Protein AF-A0A9Q3Q281-F1 (afdb_monomer_lite)

Radius of gyration: 30.42 Å; chains: 1; bounding box: 55×56×83 Å

Structure (mmCIF, N/CA/C/O backbone):
data_AF-A0A9Q3Q281-F1
#
_entry.id   AF-A0A9Q3Q281-F1
#
loop_
_atom_site.group_PDB
_atom_site.id
_atom_site.type_symbol
_atom_site.label_atom_id
_atom_site.label_alt_id
_atom_site.label_comp_id
_atom_site.label_asym_id
_atom_site.label_entity_id
_atom_site.label_seq_id
_atom_site.pdbx_PDB_ins_code
_atom_site.Cartn_x
_atom_site.Cartn_y
_atom_site.Cartn_z
_atom_site.occupancy
_atom_site.B_iso_or_equiv
_atom_site.auth_seq_id
_atom_site.auth_comp_id
_atom_site.auth_asym_id
_atom_site.auth_atom_id
_atom_site.pdbx_PDB_model_num
ATOM 1 N N . MET A 1 1 ? -30.174 -0.131 30.834 1.00 36.12 1 MET A N 1
ATOM 2 C CA . MET A 1 1 ? -29.600 -1.222 31.651 1.00 36.12 1 MET A CA 1
ATOM 3 C C . MET A 1 1 ? -29.013 -2.250 30.690 1.00 36.12 1 MET A C 1
ATOM 5 O O . MET A 1 1 ? -29.779 -2.737 29.866 1.00 36.12 1 MET A O 1
ATOM 9 N N . PRO A 1 2 ? -27.695 -2.513 30.675 1.00 40.50 2 PRO A N 1
ATOM 10 C CA . PRO A 1 2 ? -27.140 -3.547 29.808 1.00 40.50 2 PRO A CA 1
ATOM 11 C C . PRO A 1 2 ? -27.557 -4.918 30.350 1.00 40.50 2 PRO A C 1
ATOM 13 O O . PRO A 1 2 ? -27.254 -5.264 31.488 1.00 40.50 2 PRO A O 1
ATOM 16 N N . THR A 1 3 ? -28.289 -5.685 29.548 1.00 39.34 3 THR A N 1
ATOM 17 C CA . THR A 1 3 ? -28.637 -7.074 29.844 1.00 39.34 3 THR A CA 1
ATOM 18 C C . THR A 1 3 ? -27.404 -7.939 29.606 1.00 39.34 3 THR A C 1
ATOM 20 O O . THR A 1 3 ? -27.035 -8.231 28.468 1.00 39.34 3 THR A O 1
ATOM 23 N N . SER A 1 4 ? -26.716 -8.324 30.681 1.00 40.81 4 SER A N 1
ATOM 24 C CA . SER A 1 4 ? -25.648 -9.316 30.604 1.00 40.81 4 SER A CA 1
ATOM 25 C C . SER A 1 4 ? -26.254 -10.651 30.162 1.00 40.81 4 SER A C 1
ATOM 27 O O . SER A 1 4 ? -27.053 -11.262 30.869 1.00 40.81 4 SER A O 1
ATOM 29 N N . LYS A 1 5 ? -25.899 -11.116 28.959 1.00 45.38 5 LYS A N 1
ATOM 30 C CA . LYS A 1 5 ? -26.201 -12.484 28.521 1.00 45.38 5 LYS A CA 1
ATOM 31 C C . LYS A 1 5 ? -25.265 -13.437 29.266 1.00 45.38 5 LYS A C 1
ATOM 33 O O . LYS A 1 5 ? -24.169 -13.727 28.799 1.00 45.38 5 LYS A O 1
ATOM 38 N N . GLY A 1 6 ? -25.676 -13.855 30.458 1.00 53.38 6 GLY A N 1
ATOM 39 C CA . GLY A 1 6 ? -25.034 -14.938 31.198 1.00 53.38 6 GLY A CA 1
ATOM 40 C C . GLY A 1 6 ? -25.596 -16.295 30.778 1.00 53.38 6 GLY A C 1
ATOM 41 O O . GLY A 1 6 ? -26.774 -16.405 30.448 1.00 53.38 6 GLY A O 1
ATOM 42 N N . PHE A 1 7 ? -24.760 -17.328 30.799 1.00 49.53 7 PHE A N 1
ATOM 43 C CA . PHE A 1 7 ? -25.193 -18.722 30.714 1.00 49.53 7 PHE A CA 1
ATOM 44 C C . PHE A 1 7 ? -25.002 -19.376 32.085 1.00 49.53 7 PHE A C 1
ATOM 46 O O . PHE A 1 7 ? -23.947 -19.247 32.706 1.00 49.53 7 PHE A O 1
ATOM 53 N N . PHE A 1 8 ? -26.037 -20.060 32.569 1.00 54.25 8 PHE A N 1
ATOM 54 C CA . PHE A 1 8 ? -25.993 -20.796 33.828 1.00 54.25 8 PHE A CA 1
ATOM 55 C C . PHE A 1 8 ? -25.496 -22.212 33.545 1.00 54.25 8 PHE A C 1
ATOM 57 O O . PHE A 1 8 ? -26.131 -22.971 32.820 1.00 54.25 8 PHE A O 1
ATOM 64 N N . LEU A 1 9 ? -24.340 -22.563 34.101 1.00 59.66 9 LEU A N 1
ATOM 65 C CA . LEU A 1 9 ? -23.844 -23.937 34.101 1.00 59.66 9 LEU A CA 1
ATOM 66 C C . LEU A 1 9 ? -24.285 -24.608 35.398 1.00 59.66 9 LEU A C 1
ATOM 68 O O . LEU A 1 9 ? -23.961 -24.105 36.472 1.00 59.66 9 LEU A O 1
ATOM 72 N N . GLY A 1 10 ? -24.989 -25.736 35.291 1.00 59.19 10 GLY A N 1
ATOM 73 C CA . GLY A 1 10 ? -25.362 -26.557 36.442 1.00 59.19 10 GLY A CA 1
ATOM 74 C C . GLY A 1 10 ? -24.136 -27.071 37.202 1.00 59.19 10 GLY A C 1
ATOM 75 O O . GLY A 1 10 ? -23.070 -27.292 36.618 1.00 59.19 10 GLY A O 1
ATOM 76 N N . THR A 1 11 ? -24.289 -27.262 38.510 1.00 59.88 11 THR A N 1
ATOM 77 C CA . THR A 1 11 ? -23.229 -27.689 39.442 1.00 59.88 11 THR A CA 1
ATOM 78 C C . THR A 1 11 ? -22.564 -29.002 39.034 1.00 59.88 11 THR A C 1
ATOM 80 O O . THR A 1 11 ? -21.356 -29.166 39.198 1.00 59.88 11 THR A O 1
ATOM 83 N N . ASP A 1 12 ? -23.328 -29.910 38.433 1.00 61.44 12 ASP A N 1
ATOM 84 C CA . ASP A 1 12 ? -22.839 -31.228 38.017 1.00 61.44 12 ASP A CA 1
ATOM 85 C C . ASP A 1 12 ? -21.893 -31.116 36.820 1.00 61.44 12 ASP A C 1
ATOM 87 O O . ASP A 1 12 ? -20.828 -31.734 36.781 1.00 61.44 12 ASP A O 1
ATOM 91 N N . TYR A 1 13 ? -22.225 -30.223 35.884 1.00 63.88 13 TYR A N 1
ATOM 92 C CA . TYR A 1 13 ? -21.381 -29.912 34.736 1.00 63.88 13 TYR A CA 1
ATOM 93 C C . TYR A 1 13 ? -20.090 -29.211 35.172 1.00 63.88 13 TYR A C 1
ATOM 95 O O . TYR A 1 13 ? -19.027 -29.443 34.612 1.00 63.88 13 TYR A O 1
ATOM 103 N N . GLN A 1 14 ? -20.146 -28.371 36.205 1.00 61.53 14 GLN A N 1
ATOM 104 C CA . GLN A 1 14 ? -18.955 -27.715 36.748 1.00 61.53 14 GLN A CA 1
ATOM 105 C C . GLN A 1 14 ? -17.995 -28.730 37.387 1.00 61.53 14 GLN A C 1
ATOM 107 O O . GLN A 1 14 ? -16.795 -28.682 37.113 1.00 61.53 14 GLN A O 1
ATOM 112 N N . ARG A 1 15 ? -18.519 -29.703 38.145 1.00 62.19 15 ARG A N 1
ATOM 113 C CA . ARG A 1 15 ? -17.719 -30.777 38.760 1.00 62.19 15 ARG A CA 1
ATOM 114 C C . ARG A 1 15 ? -17.058 -31.697 37.733 1.00 62.19 15 ARG A C 1
ATOM 116 O O . ARG A 1 15 ? -15.884 -32.018 37.906 1.00 62.19 15 ARG A O 1
ATOM 123 N N . MET A 1 16 ? -17.763 -32.067 36.659 1.00 62.78 16 MET A N 1
ATOM 124 C CA . MET A 1 16 ? -17.215 -32.907 35.577 1.00 62.78 16 MET A CA 1
ATOM 125 C C . MET A 1 16 ? -15.952 -32.308 34.941 1.00 62.78 16 MET A C 1
ATOM 127 O O . MET A 1 16 ? -15.017 -33.034 34.617 1.00 62.78 16 MET A O 1
ATOM 131 N N . TYR A 1 17 ? -15.897 -30.981 34.815 1.00 59.41 17 TYR A N 1
ATOM 132 C CA . TYR A 1 17 ? -14.748 -30.258 34.259 1.00 59.41 17 TYR A CA 1
ATOM 133 C C . TYR A 1 17 ? -13.827 -29.667 35.339 1.00 59.41 17 TYR A C 1
ATOM 135 O O . TYR A 1 17 ? -13.060 -28.751 35.055 1.00 59.41 17 TYR A O 1
ATOM 143 N N . GLY A 1 18 ? -13.917 -30.141 36.588 1.00 56.28 18 GLY A N 1
ATOM 144 C CA . GLY A 1 18 ? -13.032 -29.712 37.676 1.00 56.28 18 GLY A CA 1
ATOM 145 C C . GLY A 1 18 ? -13.115 -28.218 38.011 1.00 56.28 18 GLY A C 1
ATOM 146 O O . GLY A 1 18 ? -12.129 -27.634 38.460 1.00 56.28 18 GLY A O 1
ATOM 147 N N . LYS A 1 19 ? -14.266 -27.583 37.762 1.00 58.75 19 LYS A N 1
ATOM 148 C CA . LYS A 1 19 ? -14.548 -26.199 38.155 1.00 58.75 19 LYS A CA 1
ATOM 149 C C . LYS A 1 19 ? -15.134 -26.210 39.563 1.00 58.75 19 LYS A C 1
ATOM 151 O O . LYS A 1 19 ? -16.311 -26.517 39.742 1.00 58.75 19 LYS A O 1
ATOM 156 N N . ASP A 1 20 ? -14.312 -25.881 40.553 1.00 56.66 20 ASP A N 1
ATOM 157 C CA . ASP A 1 20 ? -14.737 -25.829 41.951 1.00 56.66 20 ASP A CA 1
ATOM 158 C C . ASP A 1 20 ? -15.092 -24.386 42.340 1.00 56.66 20 ASP A C 1
ATOM 160 O O . ASP A 1 20 ? -14.225 -23.529 42.524 1.00 56.66 20 ASP A O 1
ATOM 164 N N . ILE A 1 21 ? -16.394 -24.086 42.361 1.00 57.22 21 ILE A N 1
ATOM 165 C CA . ILE A 1 21 ? -16.927 -22.735 42.627 1.00 57.22 21 ILE A CA 1
ATOM 166 C C . ILE A 1 21 ? -17.242 -22.545 44.118 1.00 57.22 21 ILE A C 1
ATOM 168 O O . ILE A 1 21 ? -17.377 -21.415 44.594 1.00 57.22 21 ILE A O 1
ATOM 172 N N . PHE A 1 22 ? -17.317 -23.636 44.882 1.00 51.00 22 PHE A N 1
ATOM 173 C CA . PHE A 1 22 ? -17.726 -23.597 46.274 1.00 51.00 22 PHE A CA 1
ATOM 174 C C . PHE A 1 22 ? -16.495 -23.617 47.179 1.00 51.00 22 PHE A C 1
ATOM 176 O O . PHE A 1 22 ? -15.914 -24.653 47.464 1.00 51.00 22 PHE A O 1
ATOM 183 N N . ASN A 1 23 ? -16.174 -22.434 47.704 1.00 48.00 23 ASN A N 1
ATOM 184 C CA . ASN A 1 23 ? -15.450 -22.267 48.963 1.00 48.00 23 ASN A CA 1
ATOM 185 C C . ASN A 1 23 ? -13.911 -22.278 48.913 1.00 48.00 23 ASN A C 1
ATOM 187 O O . ASN A 1 23 ? -13.241 -22.948 49.697 1.00 48.00 23 ASN A O 1
ATOM 191 N N . SER A 1 24 ? -13.316 -21.433 48.072 1.00 46.31 24 SER A N 1
ATOM 192 C CA . SER A 1 24 ? -11.965 -20.946 48.355 1.00 46.31 24 SER A CA 1
ATOM 193 C C . SER A 1 24 ? -11.829 -19.480 47.963 1.00 46.31 24 SER A C 1
ATOM 195 O O . SER A 1 24 ? -12.459 -19.002 47.022 1.00 46.31 24 SER A O 1
ATOM 197 N N . LYS A 1 25 ? -10.998 -18.739 48.703 1.00 54.31 25 LYS A N 1
ATOM 198 C CA . LYS A 1 25 ? -10.705 -17.309 48.491 1.00 54.31 25 LYS A CA 1
ATOM 199 C C . LYS A 1 25 ? -10.182 -16.979 47.075 1.00 54.31 25 LYS A C 1
ATOM 201 O O . LYS A 1 25 ? -9.954 -15.810 46.782 1.00 54.31 25 LYS A O 1
ATOM 206 N N . LYS A 1 26 ? -9.969 -17.976 46.205 1.00 56.47 26 LYS A N 1
ATOM 207 C CA . LYS A 1 26 ? -9.504 -17.841 44.820 1.00 56.47 26 LYS A CA 1
ATOM 208 C C . LYS A 1 26 ? -10.255 -18.834 43.932 1.00 56.47 26 LYS A C 1
ATOM 210 O O . LYS A 1 26 ? -10.194 -20.032 44.169 1.00 56.47 26 LYS A O 1
ATOM 215 N N . ARG A 1 27 ? -10.942 -18.346 42.895 1.00 65.00 27 ARG A N 1
ATOM 216 C CA . ARG A 1 27 ? -11.608 -19.208 41.904 1.00 65.00 27 ARG A CA 1
ATOM 217 C C . ARG A 1 27 ? -10.535 -19.938 41.099 1.00 65.00 27 ARG A C 1
ATOM 219 O O . ARG A 1 27 ? -9.602 -19.292 40.628 1.00 65.00 27 ARG A O 1
ATOM 226 N N . GLN A 1 28 ? -10.643 -21.254 40.950 1.00 67.12 28 GLN A N 1
ATOM 227 C CA . GLN A 1 28 ? -9.665 -22.060 40.218 1.00 67.12 28 GLN A CA 1
ATOM 228 C C . GLN A 1 28 ? -10.361 -23.032 39.260 1.00 67.12 28 GLN A C 1
ATOM 230 O O . GLN A 1 28 ? -11.477 -23.481 39.526 1.00 67.12 28 GLN A O 1
ATOM 235 N N . ILE A 1 29 ? -9.707 -23.346 38.143 1.00 65.44 29 ILE A N 1
ATOM 236 C CA . ILE A 1 29 ? -10.133 -24.394 37.209 1.00 65.44 29 ILE A CA 1
ATOM 237 C C . ILE A 1 29 ? -9.027 -25.411 37.009 1.00 65.44 29 ILE A C 1
ATOM 239 O O . ILE A 1 29 ? -7.849 -25.060 36.956 1.00 65.44 29 ILE A O 1
ATOM 243 N N . ASN A 1 30 ? -9.430 -26.659 36.829 1.00 61.69 30 ASN A N 1
ATOM 244 C CA . ASN A 1 30 ? -8.549 -27.713 36.357 1.00 61.69 30 ASN A CA 1
ATOM 245 C C . ASN A 1 30 ? -8.821 -27.934 34.868 1.00 61.69 30 ASN A C 1
ATOM 247 O O . ASN A 1 30 ? -9.973 -27.938 34.436 1.00 61.69 30 ASN A O 1
ATOM 251 N N . ILE A 1 31 ? -7.767 -28.095 34.069 1.00 61.06 31 ILE A N 1
ATOM 252 C CA . ILE A 1 31 ? -7.888 -28.376 32.634 1.00 61.06 31 ILE A CA 1
ATOM 253 C C . ILE A 1 31 ? -7.428 -29.817 32.397 1.00 61.06 31 ILE A C 1
ATOM 255 O O . ILE A 1 31 ? -6.270 -30.152 32.645 1.00 61.06 31 ILE A O 1
ATOM 259 N N . GLY A 1 32 ? -8.340 -30.663 31.911 1.00 61.50 32 GLY A N 1
ATOM 260 C CA . GLY A 1 32 ? -8.090 -32.081 31.632 1.00 61.50 32 GLY A CA 1
ATOM 261 C C . GLY 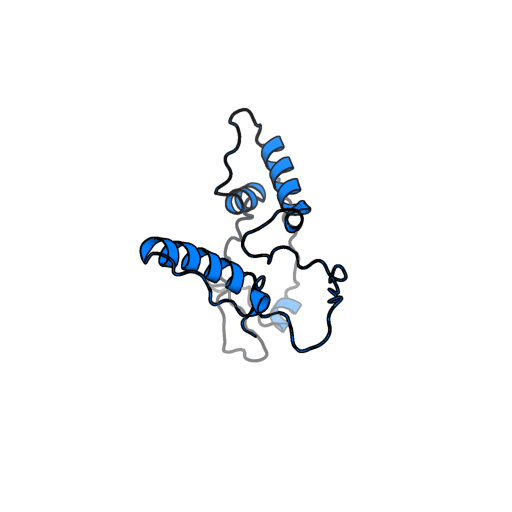A 1 32 ? -8.338 -33.007 32.830 1.00 61.50 32 GLY A C 1
ATOM 262 O O . GLY A 1 32 ? -9.027 -32.652 33.782 1.00 61.50 32 GLY A O 1
ATOM 263 N N . THR A 1 33 ? -7.783 -34.220 32.780 1.00 61.47 33 THR A N 1
ATOM 264 C CA . THR A 1 33 ? -7.938 -35.260 33.821 1.00 61.47 33 THR A CA 1
ATOM 265 C C . THR A 1 33 ? -7.072 -35.026 35.061 1.00 61.47 33 THR A C 1
ATOM 267 O O . THR A 1 33 ? -7.229 -35.714 36.070 1.00 61.47 33 THR A O 1
ATOM 270 N N . ASN A 1 34 ? -6.154 -34.060 35.005 1.00 61.62 34 ASN A N 1
ATOM 271 C CA . ASN A 1 34 ? -5.147 -33.857 36.033 1.00 61.62 34 ASN A CA 1
ATOM 272 C C . ASN A 1 34 ? -5.661 -32.912 37.134 1.00 61.62 34 ASN A C 1
ATOM 274 O O . ASN A 1 34 ? -5.683 -31.692 36.971 1.00 61.62 34 ASN A O 1
ATOM 278 N N . LYS A 1 35 ? -6.099 -33.490 38.260 1.00 64.00 35 LYS A N 1
ATOM 279 C CA . LYS A 1 35 ? -6.740 -32.767 39.377 1.00 64.00 35 LYS A CA 1
ATOM 280 C C . LYS A 1 35 ? -5.779 -31.899 40.201 1.00 64.00 35 LYS A C 1
ATOM 282 O O . LYS A 1 35 ? -6.239 -31.087 41.004 1.00 64.00 35 LYS A O 1
ATOM 287 N N . GLU A 1 36 ? -4.473 -32.064 40.009 1.00 65.19 36 GLU A N 1
ATOM 288 C CA . GLU A 1 36 ? -3.433 -31.367 40.775 1.00 65.19 36 GLU A CA 1
ATOM 289 C C . GLU A 1 36 ? -3.082 -29.992 40.190 1.00 65.19 36 GLU A C 1
ATOM 291 O O . GLU A 1 36 ? -2.691 -29.083 40.922 1.00 65.19 36 GLU A O 1
ATOM 296 N N . LYS A 1 37 ? -3.266 -29.800 38.876 1.00 61.03 37 LYS A N 1
ATOM 297 C CA . LYS A 1 37 ? -2.965 -28.532 38.197 1.00 61.03 37 LYS A CA 1
ATOM 298 C C . LYS A 1 37 ? -4.160 -27.585 38.258 1.00 61.03 37 LYS A C 1
ATOM 300 O O . LYS A 1 37 ? -5.041 -27.629 37.400 1.00 61.03 37 LYS A O 1
ATOM 305 N N . LYS A 1 38 ? -4.148 -26.710 39.265 1.00 66.50 38 LYS A N 1
ATOM 306 C CA . LYS A 1 38 ? -5.162 -25.670 39.470 1.00 66.50 38 LYS A CA 1
ATOM 307 C C . LYS A 1 38 ? -4.717 -24.345 38.853 1.00 66.50 38 LYS A C 1
ATOM 309 O O . LYS A 1 38 ? -3.690 -23.794 39.244 1.00 66.50 38 LYS A O 1
ATOM 314 N N . PHE A 1 39 ? -5.507 -23.808 37.928 1.00 63.62 39 PHE A N 1
ATOM 315 C CA . PHE A 1 39 ? -5.273 -22.502 37.311 1.00 63.62 39 PHE A CA 1
ATOM 316 C C . PHE A 1 39 ? -6.173 -21.446 37.957 1.00 63.62 39 PHE A C 1
ATOM 318 O O . PHE A 1 39 ? -7.384 -21.667 38.033 1.00 63.62 39 PHE A O 1
ATOM 325 N N . PRO A 1 40 ? -5.633 -20.308 38.423 1.00 63.84 40 PRO A N 1
ATOM 326 C CA . PRO A 1 40 ? -6.454 -19.225 38.946 1.00 63.84 40 PRO A CA 1
ATOM 327 C C . PRO A 1 40 ? -7.325 -18.631 37.833 1.00 63.84 40 PRO A C 1
ATOM 329 O O . PRO A 1 40 ? -6.842 -18.278 36.760 1.00 63.84 40 PRO A O 1
ATOM 332 N N . LEU A 1 41 ? -8.625 -18.523 38.100 1.00 59.72 41 LEU A N 1
ATOM 333 C CA . LEU A 1 41 ? -9.540 -17.709 37.313 1.00 59.72 41 LEU A CA 1
ATOM 334 C C . LEU A 1 41 ? -9.520 -16.295 37.877 1.00 59.72 41 LEU A C 1
ATOM 336 O O . LEU A 1 41 ? -10.330 -15.949 38.744 1.00 59.72 41 LEU A O 1
ATOM 340 N N . ASP A 1 42 ? -8.622 -15.474 37.352 1.00 59.19 42 ASP A N 1
ATOM 341 C CA . ASP A 1 42 ? -8.765 -14.037 37.502 1.00 59.19 42 ASP A CA 1
ATOM 342 C C . ASP A 1 42 ? -9.930 -13.598 36.615 1.00 59.19 42 ASP A C 1
ATOM 344 O O . ASP A 1 42 ? -9.925 -13.763 35.392 1.00 59.19 42 ASP A O 1
ATOM 348 N N . ILE A 1 43 ? -10.985 -13.081 37.246 1.00 56.06 43 ILE A N 1
ATOM 349 C CA . ILE A 1 43 ? -12.053 -12.396 36.526 1.00 56.06 43 ILE A CA 1
ATOM 350 C C . ILE A 1 43 ? -11.443 -11.079 36.071 1.00 56.06 43 ILE A C 1
ATOM 352 O O . ILE A 1 43 ? -11.582 -10.052 36.736 1.00 56.06 43 ILE A O 1
ATOM 356 N N . TYR A 1 44 ? -10.752 -11.097 34.937 1.00 49.41 44 TYR A N 1
ATOM 357 C CA . TYR A 1 44 ? -10.548 -9.869 34.202 1.00 49.41 44 TYR A CA 1
ATOM 358 C C . TYR A 1 44 ? -11.948 -9.344 33.922 1.00 49.41 44 TYR A C 1
ATOM 360 O O . TYR A 1 44 ? -12.750 -10.000 33.249 1.00 49.41 44 TYR A O 1
ATOM 368 N N . GLN A 1 45 ? -12.280 -8.187 34.495 1.00 49.12 45 GLN A N 1
ATOM 369 C CA . GLN A 1 45 ? -13.348 -7.388 33.936 1.00 49.12 45 GLN A CA 1
ATOM 370 C C . GLN A 1 45 ? -12.916 -7.153 32.494 1.00 49.12 45 GLN A C 1
ATOM 372 O O . GLN A 1 45 ? -12.069 -6.305 32.218 1.00 49.12 45 GLN A O 1
ATOM 377 N N . ILE A 1 46 ? -13.464 -7.947 31.576 1.00 49.81 46 ILE A N 1
ATOM 378 C CA . ILE A 1 46 ? -13.585 -7.549 30.188 1.00 49.81 46 ILE A CA 1
ATOM 379 C C . ILE A 1 46 ? -14.498 -6.340 30.307 1.00 49.81 46 ILE A C 1
ATOM 381 O O . ILE A 1 46 ? -15.724 -6.470 30.299 1.00 49.81 46 ILE A O 1
ATOM 385 N N . SER A 1 47 ? -13.910 -5.171 30.583 1.00 49.53 47 SER A N 1
ATOM 386 C CA . SER A 1 47 ? -14.627 -3.930 30.417 1.00 49.53 47 SER A CA 1
ATOM 387 C C . SER A 1 47 ? -15.124 -4.043 28.992 1.00 49.53 47 SER A C 1
ATOM 389 O O . SER A 1 47 ? -14.356 -4.338 28.073 1.00 49.53 47 SER A O 1
ATOM 391 N N . ALA A 1 48 ? -16.441 -4.008 28.823 1.00 53.59 48 ALA A N 1
ATOM 392 C CA . ALA A 1 48 ? -17.008 -3.887 27.504 1.00 53.59 48 ALA A CA 1
ATOM 393 C C . ALA A 1 48 ? -16.486 -2.541 27.006 1.00 53.59 48 ALA A C 1
ATOM 395 O O . ALA A 1 48 ? -17.088 -1.508 27.295 1.00 53.59 48 ALA A O 1
ATOM 396 N N . GLN A 1 49 ? -15.291 -2.530 26.405 1.00 55.16 49 GLN A N 1
ATOM 397 C CA . GLN A 1 49 ? -14.715 -1.317 25.877 1.00 55.16 49 GLN A CA 1
ATOM 398 C C . GLN A 1 49 ? -15.748 -0.803 24.903 1.00 55.16 49 GLN A C 1
ATOM 400 O O . GLN A 1 49 ? -16.210 -1.532 24.020 1.00 55.16 49 GLN A O 1
ATOM 405 N N . ASP A 1 50 ? -16.162 0.432 25.150 1.00 61.84 50 ASP A N 1
ATOM 406 C CA . ASP A 1 50 ? -17.195 1.077 24.375 1.00 61.84 50 ASP A CA 1
ATOM 407 C C . ASP A 1 50 ? -16.801 0.927 22.893 1.00 61.84 50 ASP A C 1
ATOM 409 O O . ASP A 1 50 ? -15.677 1.302 22.531 1.00 61.84 50 ASP A O 1
ATOM 413 N N . PRO A 1 51 ? -17.646 0.337 22.023 1.00 64.06 51 PRO A N 1
ATOM 414 C CA . PRO A 1 51 ? -17.306 0.092 20.618 1.00 64.06 51 PRO A CA 1
ATOM 415 C C . PRO A 1 51 ? -16.793 1.353 19.911 1.00 64.06 51 PRO A C 1
ATOM 417 O O . PRO A 1 51 ? -16.039 1.286 18.942 1.00 64.06 51 PRO A O 1
ATOM 420 N N . LEU A 1 52 ? -17.207 2.518 20.414 1.00 65.69 52 LEU A N 1
ATOM 421 C CA . LEU A 1 52 ? -16.749 3.829 19.986 1.00 65.69 52 LEU A CA 1
ATOM 422 C C . LEU A 1 52 ? -15.272 4.065 20.329 1.00 65.69 52 LEU A C 1
ATOM 424 O O . LEU A 1 52 ? -14.537 4.506 19.457 1.00 65.69 52 LEU A O 1
ATOM 428 N N . GLN A 1 53 ? -14.819 3.741 21.542 1.00 68.38 53 GLN A N 1
ATOM 429 C CA . GLN A 1 53 ? -13.418 3.901 21.949 1.00 68.38 53 GLN A CA 1
ATOM 430 C C . GLN A 1 53 ? -12.482 2.953 21.196 1.00 68.38 53 GLN A C 1
ATOM 432 O O . GLN A 1 53 ? -11.387 3.359 20.818 1.00 68.38 53 GLN A O 1
ATOM 437 N N . GLN A 1 54 ? -12.918 1.721 20.915 1.00 71.69 54 GLN A N 1
ATOM 438 C CA . GLN A 1 54 ? -12.147 0.795 20.077 1.00 71.69 54 GLN A CA 1
ATOM 439 C C . GLN A 1 54 ? -11.974 1.340 18.654 1.00 71.69 54 GLN A C 1
ATOM 441 O O . GLN A 1 54 ? -10.861 1.363 18.138 1.00 71.69 54 GLN A O 1
ATOM 446 N N . LEU A 1 55 ? -13.053 1.849 18.048 1.00 71.44 55 LEU A N 1
ATOM 447 C CA . LEU A 1 55 ? -12.991 2.479 16.727 1.00 71.44 55 LEU A CA 1
ATOM 448 C C . LEU A 1 55 ? -12.191 3.786 16.744 1.00 71.44 55 LEU A C 1
ATOM 450 O O . LEU A 1 55 ? -11.457 4.058 15.808 1.00 71.44 55 LEU A O 1
ATOM 454 N N . LEU A 1 56 ? -12.292 4.603 17.792 1.00 74.00 56 LEU A N 1
ATOM 455 C CA . LEU A 1 56 ? -11.498 5.830 17.889 1.00 74.00 56 LEU A CA 1
ATOM 456 C C . LEU A 1 56 ? -10.00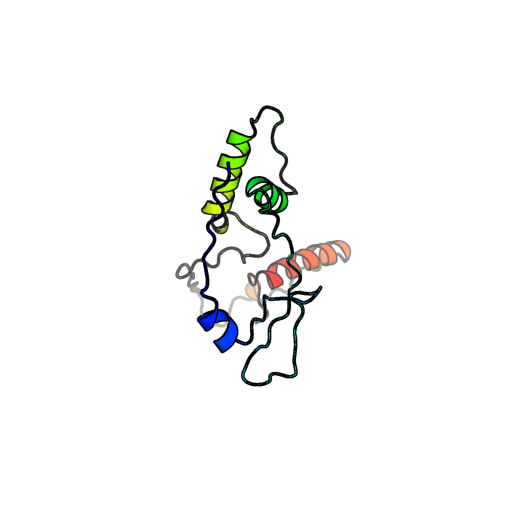0 5.513 17.987 1.00 74.00 56 LEU A C 1
ATOM 458 O O . LEU A 1 56 ? -9.183 6.213 17.400 1.00 74.00 56 LEU A O 1
ATOM 462 N N . ASN A 1 57 ? -9.658 4.437 18.700 1.00 75.75 57 ASN A N 1
ATOM 463 C CA . ASN A 1 57 ? -8.291 3.943 18.807 1.00 75.75 57 ASN A CA 1
ATOM 464 C C . ASN A 1 57 ? -7.752 3.396 17.476 1.00 75.75 57 ASN A C 1
ATOM 466 O O . ASN A 1 57 ? -6.563 3.525 17.210 1.00 75.75 57 ASN A O 1
ATOM 470 N N . GLU A 1 58 ? -8.618 2.816 16.645 1.00 74.94 58 GLU A N 1
ATOM 471 C CA . GLU A 1 58 ? -8.273 2.325 15.305 1.00 74.94 58 GLU A CA 1
ATOM 472 C C . GLU A 1 58 ? -7.944 3.476 14.333 1.00 74.94 58 GLU A C 1
ATOM 474 O O . GLU A 1 58 ? -7.099 3.315 13.462 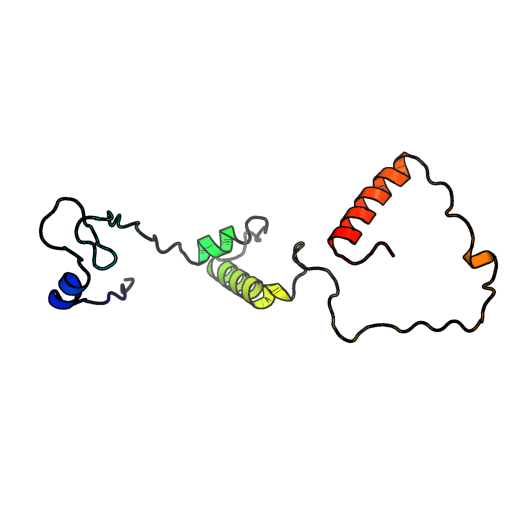1.00 74.94 58 GLU A O 1
ATOM 479 N N . PHE A 1 59 ? -8.558 4.653 14.506 1.00 74.62 59 PHE A N 1
ATOM 480 C CA . PHE A 1 59 ? -8.387 5.827 13.635 1.00 74.62 59 PHE A CA 1
ATOM 481 C C . PHE A 1 59 ? -7.721 7.013 14.364 1.00 74.62 59 PHE A C 1
ATOM 483 O O . PHE A 1 59 ? -8.104 8.165 14.152 1.00 74.62 59 PHE A O 1
ATOM 490 N N . ARG A 1 60 ? -6.741 6.745 15.240 1.00 69.50 60 ARG A N 1
ATOM 491 C CA . ARG A 1 60 ? -6.095 7.747 16.123 1.00 69.50 60 ARG A CA 1
ATOM 492 C C . ARG A 1 60 ? -5.500 8.950 15.400 1.00 69.50 60 ARG A C 1
ATOM 494 O O . ARG A 1 60 ? -5.496 10.044 15.953 1.00 69.50 60 ARG A O 1
ATOM 501 N N . GLU A 1 61 ? -5.026 8.749 14.180 1.00 70.50 61 GLU A N 1
ATOM 502 C CA . GLU A 1 61 ? -4.392 9.790 13.366 1.00 70.50 61 GLU A CA 1
ATOM 503 C C . GLU A 1 61 ? -5.417 10.677 12.637 1.00 70.50 61 GLU A C 1
ATOM 505 O O . GLU A 1 61 ? -5.086 11.743 12.122 1.00 70.50 61 GLU A O 1
ATOM 510 N N . GLY A 1 62 ? -6.692 10.271 12.612 1.00 70.19 62 GLY A N 1
ATOM 511 C CA . GLY A 1 62 ? -7.754 10.986 11.918 1.00 70.19 62 GLY A CA 1
ATOM 512 C C . GLY A 1 62 ? -8.286 12.176 12.716 1.00 70.19 62 GLY A C 1
ATOM 513 O O . GLY A 1 62 ? -8.875 12.019 13.788 1.00 70.19 62 GLY A O 1
ATOM 514 N N . GLN A 1 63 ? -8.175 13.381 12.158 1.00 77.88 63 GLN A N 1
ATOM 515 C CA . GLN A 1 63 ? -8.818 14.562 12.730 1.00 77.88 63 GLN A CA 1
ATOM 516 C C . GLN A 1 63 ? -10.290 14.648 12.308 1.00 77.88 63 GLN A C 1
ATOM 518 O O . GLN A 1 63 ? -10.632 14.654 11.125 1.00 77.88 63 GLN A O 1
ATOM 523 N N . PHE A 1 64 ? -11.189 14.762 13.288 1.00 80.25 64 PHE A N 1
ATOM 524 C CA . PHE A 1 64 ? -12.602 15.039 13.034 1.00 80.25 64 PHE A CA 1
ATOM 525 C C . PHE A 1 64 ? -12.889 16.522 13.202 1.00 80.25 64 PHE A C 1
ATOM 527 O O . PHE A 1 64 ? -12.495 17.133 14.194 1.00 80.25 64 PHE A O 1
ATOM 534 N N . ARG A 1 65 ? -13.696 17.078 12.295 1.00 83.75 65 ARG A N 1
ATOM 535 C CA . ARG A 1 65 ? -14.210 18.442 12.442 1.00 83.75 65 ARG A CA 1
ATOM 536 C C . ARG A 1 65 ? -14.969 18.594 13.770 1.00 83.75 65 ARG A C 1
ATOM 538 O O . ARG A 1 65 ? -15.746 17.715 14.159 1.00 83.75 65 ARG A O 1
ATOM 545 N N . THR A 1 66 ? -14.775 19.723 14.450 1.00 81.06 66 THR A N 1
ATOM 546 C CA . THR A 1 66 ? -15.349 20.011 15.781 1.00 81.06 66 THR A CA 1
ATOM 547 C C . THR A 1 66 ? -16.878 20.091 15.783 1.00 81.06 66 THR A C 1
ATOM 549 O O . THR A 1 66 ? -17.510 19.800 16.791 1.00 81.06 66 THR A O 1
ATOM 552 N N . THR A 1 67 ? -17.490 20.387 14.635 1.00 86.81 67 THR A N 1
ATOM 553 C CA . THR A 1 67 ? -18.948 20.491 14.460 1.00 86.81 67 THR A CA 1
ATOM 554 C C . THR A 1 67 ? -19.676 19.141 14.411 1.00 86.81 67 THR A C 1
ATOM 556 O O . THR A 1 67 ? -20.908 19.096 14.364 1.00 86.81 67 THR A O 1
ATOM 559 N N . LEU A 1 68 ? -18.952 18.015 14.392 1.00 83.19 68 LEU A N 1
ATOM 560 C CA . LEU A 1 68 ? -19.564 16.691 14.295 1.00 83.19 68 L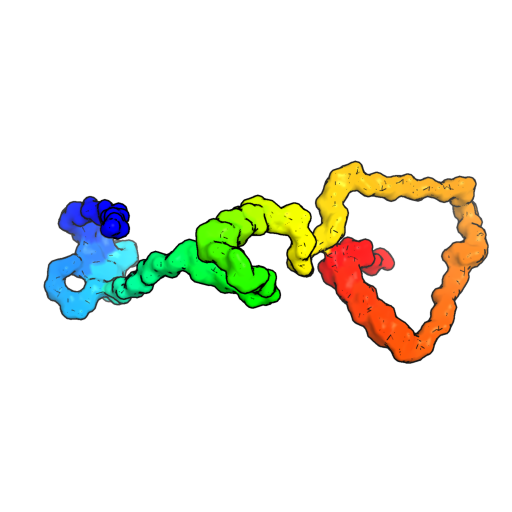EU A CA 1
ATOM 561 C C . LEU A 1 68 ? -20.045 16.174 15.657 1.00 83.19 68 LEU A C 1
ATOM 563 O O . LEU A 1 68 ? -19.255 15.945 16.571 1.00 83.19 68 LEU A O 1
ATOM 567 N N . THR A 1 69 ? -21.333 15.843 15.746 1.00 86.19 69 THR A N 1
ATOM 568 C CA . THR A 1 69 ? -21.912 15.137 16.898 1.00 86.19 69 THR A CA 1
ATOM 569 C C . THR A 1 69 ? -21.335 13.723 17.044 1.00 86.19 69 THR A C 1
ATOM 571 O O . THR A 1 69 ? -21.078 13.043 16.044 1.00 86.19 69 THR A O 1
ATOM 574 N N . SER A 1 70 ? -21.250 13.210 18.274 1.00 81.88 70 SER A N 1
ATOM 575 C CA . SER A 1 70 ? -20.732 11.865 18.587 1.00 81.88 70 SER A CA 1
ATOM 576 C C . SER A 1 70 ? -21.412 10.748 17.781 1.00 81.88 70 SER A C 1
ATOM 578 O O . SER A 1 70 ? -20.744 9.863 17.248 1.00 81.88 70 SER A O 1
ATOM 580 N N . LYS A 1 71 ? -22.734 10.837 17.569 1.00 84.62 71 LYS A N 1
ATOM 581 C CA . LYS A 1 71 ? -23.505 9.883 16.745 1.00 84.62 71 LYS A CA 1
ATOM 582 C C . LYS A 1 71 ? -23.062 9.868 15.274 1.00 84.62 71 LYS A C 1
ATOM 584 O O . LYS A 1 71 ? -23.038 8.809 14.646 1.00 84.62 71 LYS A O 1
ATOM 589 N N . ARG A 1 72 ? -22.703 11.031 14.716 1.00 85.62 72 ARG A N 1
ATOM 590 C CA . ARG A 1 72 ? -22.228 11.162 13.327 1.00 85.62 72 ARG A CA 1
ATOM 591 C C . ARG A 1 72 ? -20.817 10.596 13.177 1.00 85.62 72 ARG A C 1
ATOM 593 O O . ARG A 1 72 ? -20.583 9.859 12.223 1.00 85.62 72 ARG A O 1
ATOM 600 N N . LYS A 1 73 ? -19.929 10.857 14.146 1.00 84.81 73 LYS A N 1
ATOM 601 C CA . LYS A 1 73 ? -18.568 10.289 14.175 1.00 84.81 73 LYS A CA 1
ATOM 602 C C . LYS A 1 73 ? -18.615 8.763 14.185 1.00 84.81 73 LYS A C 1
ATOM 604 O O . LYS A 1 73 ? -17.986 8.117 13.357 1.00 84.81 73 LYS A O 1
ATOM 609 N N . LEU A 1 74 ? -19.467 8.192 15.034 1.00 83.69 74 LEU A N 1
ATOM 610 C CA . LEU A 1 74 ? -19.653 6.745 15.140 1.00 83.69 74 LEU A CA 1
ATOM 611 C C . LEU A 1 74 ? -20.174 6.134 13.827 1.00 83.69 74 LEU A C 1
ATOM 613 O O . LEU A 1 74 ? -19.675 5.107 13.368 1.00 83.69 74 LEU A O 1
ATOM 617 N N . ARG A 1 75 ? -21.149 6.784 13.174 1.00 86.88 75 ARG A N 1
ATOM 618 C CA . ARG A 1 75 ? -21.658 6.346 11.862 1.00 86.88 75 ARG A CA 1
ATOM 619 C C . ARG A 1 75 ? -20.573 6.387 10.781 1.00 86.88 75 ARG A C 1
ATOM 621 O O . ARG A 1 75 ? -20.530 5.484 9.949 1.00 86.88 75 ARG A O 1
ATOM 628 N N . LEU A 1 76 ? -19.729 7.417 10.788 1.00 87.06 76 LEU A N 1
ATOM 629 C CA . LEU A 1 76 ? -18.622 7.567 9.847 1.00 87.06 76 LEU A CA 1
ATOM 630 C C . LEU A 1 76 ? -17.561 6.482 10.061 1.00 87.06 76 LEU A C 1
ATOM 632 O O . LEU A 1 76 ? -17.249 5.763 9.120 1.00 87.06 76 LEU A O 1
ATOM 636 N N . LEU A 1 77 ? -17.101 6.291 11.298 1.00 86.12 77 LEU A N 1
ATOM 637 C CA . LEU A 1 77 ? -16.126 5.256 11.660 1.00 86.12 77 LEU A CA 1
ATOM 638 C C . LEU A 1 77 ? -16.600 3.852 11.271 1.00 86.12 77 LEU A C 1
ATOM 640 O O . LEU A 1 77 ? -15.851 3.078 10.683 1.00 86.12 77 LEU A O 1
ATOM 644 N N . LYS A 1 78 ? -17.882 3.543 11.506 1.00 86.50 78 LYS A N 1
ATOM 645 C CA . LYS A 1 78 ? -18.484 2.278 11.058 1.00 86.50 78 LYS A CA 1
ATOM 646 C C . LYS A 1 78 ? -18.440 2.108 9.539 1.00 86.50 78 LYS A C 1
ATOM 648 O O . LYS A 1 78 ? -18.213 1.000 9.063 1.00 86.50 78 LYS A O 1
ATOM 653 N N . ARG A 1 79 ? -18.672 3.180 8.774 1.00 88.50 79 ARG A N 1
ATOM 654 C CA . ARG A 1 79 ? -18.588 3.145 7.304 1.00 88.50 79 ARG A CA 1
ATOM 655 C C . ARG A 1 79 ? -17.153 2.980 6.820 1.00 88.50 79 ARG A C 1
ATOM 657 O O . ARG A 1 79 ? -16.934 2.158 5.941 1.00 88.50 79 ARG A O 1
ATOM 664 N N . LEU A 1 80 ? -16.208 3.716 7.403 1.00 86.62 80 LEU A N 1
ATOM 665 C CA . LEU A 1 80 ? -14.788 3.611 7.066 1.00 86.62 80 LEU A CA 1
ATOM 666 C C . LEU A 1 80 ? -14.273 2.197 7.322 1.00 86.62 80 LEU A C 1
ATOM 668 O O . LEU A 1 80 ? -13.682 1.602 6.433 1.00 86.62 80 LEU A O 1
ATOM 672 N N . ARG A 1 81 ? -14.608 1.608 8.475 1.00 84.69 81 ARG A N 1
ATOM 673 C CA . ARG A 1 81 ? -14.253 0.217 8.776 1.00 84.69 81 ARG A CA 1
ATOM 674 C C . ARG A 1 81 ? -14.913 -0.786 7.830 1.00 84.69 81 ARG A C 1
ATOM 676 O O . ARG A 1 81 ? -14.268 -1.740 7.417 1.00 84.69 81 ARG A O 1
ATOM 683 N N . LYS A 1 82 ? -16.187 -0.587 7.466 1.00 87.69 82 LYS A N 1
ATOM 684 C CA . LYS A 1 82 ? -16.871 -1.458 6.492 1.00 87.69 82 LYS A CA 1
ATOM 685 C C . LYS A 1 82 ? -16.195 -1.409 5.117 1.00 87.69 82 LYS A C 1
ATOM 687 O O . LYS A 1 82 ? -16.073 -2.439 4.469 1.00 87.69 82 LYS A O 1
ATOM 692 N N . ASN A 1 83 ? -15.770 -0.222 4.695 1.00 86.69 83 ASN A N 1
ATOM 693 C CA . ASN A 1 83 ? -15.155 0.015 3.391 1.00 86.69 83 ASN A CA 1
ATOM 694 C C . ASN A 1 83 ? -13.622 0.041 3.461 1.00 86.69 83 ASN A C 1
ATOM 696 O O . ASN A 1 83 ? -12.990 0.537 2.538 1.00 86.69 83 ASN A O 1
ATOM 700 N N . ARG A 1 84 ? -13.028 -0.501 4.531 1.00 81.31 84 ARG A N 1
ATOM 701 C CA . ARG A 1 84 ? -11.580 -0.552 4.747 1.00 81.31 84 ARG A CA 1
ATOM 702 C C . ARG A 1 84 ? -10.783 -1.047 3.522 1.00 81.31 84 ARG A C 1
ATOM 704 O O . ARG A 1 84 ? -9.836 -0.351 3.184 1.00 81.31 84 ARG A O 1
ATOM 711 N N . PRO A 1 85 ? -11.183 -2.118 2.800 1.00 77.88 85 PRO A N 1
ATOM 712 C CA . PRO A 1 85 ? -10.417 -2.603 1.641 1.00 77.88 85 PRO A CA 1
ATOM 713 C C . PRO A 1 85 ? -10.515 -1.706 0.396 1.00 77.88 85 PRO A C 1
ATOM 715 O O . PRO A 1 85 ? -9.836 -1.945 -0.592 1.00 77.88 85 PRO A O 1
ATOM 718 N N . ALA A 1 86 ? -11.393 -0.698 0.393 1.00 81.81 86 ALA A N 1
ATOM 719 C CA . ALA A 1 86 ? -11.479 0.262 -0.707 1.00 81.81 86 ALA A CA 1
ATOM 720 C C . ALA A 1 86 ? -10.480 1.422 -0.554 1.00 81.81 86 ALA A C 1
ATOM 722 O O . ALA A 1 86 ? -10.342 2.232 -1.468 1.00 81.81 86 ALA A O 1
ATOM 723 N N . PHE A 1 87 ? -9.830 1.538 0.605 1.00 78.62 87 PHE A N 1
ATOM 724 C CA . PHE A 1 87 ? -8.827 2.558 0.870 1.00 78.62 87 PHE A CA 1
ATOM 725 C C . PHE A 1 87 ? -7.441 1.936 0.792 1.00 78.62 87 PHE A C 1
ATOM 727 O O . PHE A 1 87 ? -7.226 0.834 1.284 1.00 78.62 87 PHE A O 1
ATOM 734 N N . VAL A 1 88 ? -6.496 2.678 0.220 1.00 69.81 88 VAL A N 1
ATOM 735 C CA . VAL A 1 88 ? -5.085 2.298 0.255 1.00 69.81 88 VAL A CA 1
ATOM 736 C C . VAL A 1 88 ? -4.612 2.413 1.701 1.00 69.81 88 VAL A C 1
ATOM 738 O O . VAL A 1 88 ? -4.480 3.511 2.240 1.00 69.81 88 VAL A O 1
ATOM 741 N N . ILE A 1 89 ? -4.408 1.270 2.342 1.00 68.81 89 ILE A N 1
ATOM 742 C CA . ILE A 1 89 ? -3.722 1.160 3.627 1.00 68.81 89 ILE A CA 1
ATOM 743 C C . ILE A 1 89 ? -2.297 0.756 3.279 1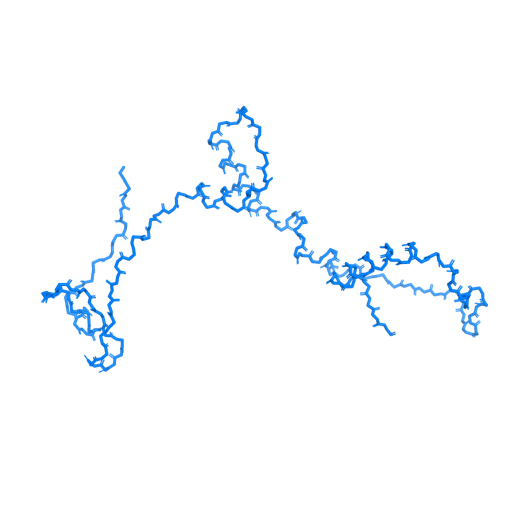.00 68.81 89 ILE A C 1
ATOM 745 O O . ILE A 1 89 ? -2.122 -0.156 2.480 1.00 68.81 89 ILE A O 1
ATOM 749 N N . GLY A 1 90 ? -1.290 1.421 3.849 1.00 63.09 90 GLY A N 1
ATOM 750 C CA . GLY A 1 90 ? 0.122 1.225 3.475 1.00 63.09 90 GLY A CA 1
ATOM 751 C C . GLY A 1 90 ? 0.660 -0.208 3.615 1.00 63.09 90 GLY A C 1
ATOM 752 O O . GLY A 1 90 ? 1.769 -0.480 3.184 1.00 63.09 90 GLY A O 1
ATOM 753 N N . GLU A 1 91 ? -0.118 -1.120 4.200 1.00 63.84 91 GLU A N 1
ATOM 754 C CA . GLU A 1 91 ? 0.196 -2.545 4.334 1.00 63.84 91 GLU A CA 1
ATOM 755 C C . GLU A 1 91 ? -0.254 -3.387 3.123 1.00 63.84 91 GLU A C 1
ATOM 757 O O . GLU A 1 91 ? 0.217 -4.512 2.953 1.00 63.84 91 GLU A O 1
ATOM 762 N N . GLU A 1 92 ? -1.165 -2.886 2.280 1.00 65.50 92 GLU A N 1
ATOM 763 C CA . GLU A 1 92 ? -1.656 -3.622 1.113 1.00 65.50 92 GLU A CA 1
ATOM 764 C C . GLU A 1 92 ? -0.870 -3.238 -0.152 1.00 65.50 92 GLU A C 1
ATOM 766 O O . GLU A 1 92 ? -0.772 -2.052 -0.482 1.00 65.50 92 GLU A O 1
ATOM 771 N N . PRO A 1 93 ? -0.324 -4.218 -0.901 1.00 66.50 93 PRO A N 1
ATOM 772 C CA . PRO A 1 93 ? 0.415 -3.927 -2.120 1.00 66.50 93 PRO A CA 1
ATOM 773 C C . PRO A 1 93 ? -0.518 -3.298 -3.157 1.00 66.50 93 PRO A C 1
ATOM 775 O O . PRO A 1 93 ? -1.578 -3.845 -3.484 1.00 66.50 93 PRO A O 1
ATOM 778 N N . LEU A 1 94 ? -0.104 -2.151 -3.696 1.00 66.44 94 LEU A N 1
ATOM 779 C CA . LEU A 1 94 ? -0.828 -1.452 -4.751 1.00 66.44 94 LEU A CA 1
ATOM 780 C C . LEU A 1 94 ? -1.037 -2.372 -5.962 1.00 66.44 94 LEU A C 1
ATOM 782 O O . LEU A 1 94 ? -0.109 -3.012 -6.448 1.00 66.44 94 LEU A O 1
ATOM 786 N N . GLY A 1 95 ? -2.266 -2.407 -6.483 1.00 61.34 95 GLY A N 1
ATOM 787 C CA . GLY A 1 95 ? -2.515 -2.912 -7.834 1.00 61.34 95 GLY A CA 1
ATOM 788 C C . GLY A 1 95 ? -2.461 -4.430 -8.017 1.00 61.34 95 GLY A C 1
ATOM 789 O O . GLY A 1 95 ? -2.281 -4.879 -9.144 1.00 61.34 95 GLY A O 1
ATOM 790 N N . LYS A 1 96 ? -2.688 -5.247 -6.976 1.00 65.44 96 LYS A N 1
ATOM 791 C CA . LYS A 1 96 ? -2.837 -6.715 -7.119 1.00 65.44 96 LYS A CA 1
ATOM 792 C C . LYS A 1 96 ? -4.176 -7.121 -7.771 1.00 65.44 96 LYS A C 1
ATOM 794 O O . LYS A 1 96 ? -4.880 -8.012 -7.288 1.00 65.44 96 LYS A O 1
ATOM 799 N N . ILE A 1 97 ? -4.550 -6.447 -8.857 1.00 67.94 97 ILE A N 1
ATOM 800 C CA . ILE A 1 97 ? -5.741 -6.732 -9.653 1.00 67.94 97 ILE A CA 1
ATOM 801 C C . ILE A 1 97 ? -5.396 -7.899 -10.579 1.00 67.94 97 ILE A C 1
ATOM 803 O O . ILE A 1 97 ? -4.595 -7.771 -11.498 1.00 67.94 97 ILE A O 1
ATOM 807 N N . ARG A 1 98 ? -5.981 -9.068 -10.314 1.00 69.12 98 ARG A N 1
ATOM 808 C CA . ARG A 1 98 ? -5.775 -10.258 -11.149 1.00 69.12 98 ARG A CA 1
ATOM 809 C C . ARG A 1 98 ? -6.386 -10.044 -12.540 1.00 69.12 98 ARG A C 1
ATOM 811 O O . ARG A 1 98 ? -7.472 -9.475 -12.647 1.00 69.12 98 ARG A O 1
ATOM 818 N N . GLY A 1 99 ? -5.715 -10.540 -13.580 1.00 76.06 99 GLY A N 1
ATOM 819 C CA . GLY A 1 99 ? -6.247 -10.581 -14.949 1.00 76.06 99 GLY A CA 1
ATOM 820 C C . GLY A 1 99 ? -6.117 -9.283 -15.751 1.00 76.06 99 GLY A C 1
ATOM 821 O O . GLY A 1 99 ? -6.776 -9.155 -16.773 1.00 76.06 99 GLY A O 1
ATOM 822 N N . HIS A 1 100 ? -5.300 -8.332 -15.291 1.00 79.00 100 HIS A N 1
ATOM 823 C CA . HIS A 1 100 ? -4.949 -7.111 -16.033 1.00 79.00 100 HIS A CA 1
ATOM 824 C C . HIS A 1 100 ? -3.473 -7.127 -16.461 1.00 79.00 100 HIS A C 1
ATOM 826 O O . HIS A 1 100 ? -2.828 -6.083 -16.544 1.00 79.00 100 HIS A O 1
ATOM 832 N N . ASP A 1 101 ? -2.925 -8.321 -16.678 1.00 83.38 101 ASP A N 1
ATOM 833 C CA . ASP A 1 101 ? -1.562 -8.483 -17.164 1.00 83.38 101 ASP A CA 1
ATOM 834 C C . ASP A 1 101 ? -1.489 -8.005 -18.620 1.00 83.38 101 ASP A C 1
ATOM 836 O O . ASP A 1 101 ? -2.371 -8.298 -19.430 1.00 83.38 101 ASP A O 1
ATOM 840 N N . ILE A 1 102 ? -0.457 -7.227 -18.942 1.00 86.12 102 ILE A N 1
ATOM 841 C CA . ILE A 1 102 ? -0.257 -6.670 -20.280 1.00 86.12 102 ILE A CA 1
ATOM 842 C C . ILE A 1 102 ? 0.832 -7.482 -20.970 1.00 86.12 102 ILE A C 1
ATOM 844 O O . ILE A 1 102 ? 1.966 -7.544 -20.495 1.00 86.12 102 ILE A O 1
ATOM 848 N N . GLU A 1 103 ? 0.497 -8.066 -22.116 1.00 88.75 103 GLU A N 1
ATOM 849 C CA . GLU A 1 103 ? 1.474 -8.676 -23.010 1.00 88.75 103 GLU A CA 1
ATOM 850 C C . GLU A 1 103 ? 2.005 -7.615 -23.974 1.00 88.75 103 GLU A C 1
ATOM 852 O O . GLU A 1 103 ? 1.256 -7.020 -24.750 1.00 88.75 103 GLU A O 1
ATOM 857 N N . LEU A 1 104 ? 3.309 -7.350 -23.900 1.00 88.00 104 LEU A N 1
ATOM 858 C CA . LEU A 1 104 ? 3.993 -6.412 -24.783 1.00 88.00 104 LEU A CA 1
ATOM 859 C C . LEU A 1 104 ? 4.787 -7.192 -25.829 1.00 88.00 104 LEU A C 1
ATOM 861 O O . LEU A 1 104 ? 5.694 -7.954 -25.490 1.00 88.00 104 LEU A O 1
ATOM 865 N N . TYR A 1 105 ? 4.459 -6.962 -27.098 1.00 88.62 105 TYR A N 1
ATOM 866 C CA . TYR A 1 105 ? 5.143 -7.547 -28.246 1.00 88.62 105 TYR A CA 1
ATOM 867 C C . TYR A 1 105 ? 6.068 -6.506 -28.878 1.00 88.62 105 TYR A C 1
ATOM 869 O O . TYR A 1 105 ? 5.719 -5.331 -28.976 1.00 88.62 105 TYR A O 1
ATOM 877 N N . LEU A 1 106 ? 7.268 -6.933 -29.273 1.00 84.06 106 LEU A N 1
ATOM 878 C CA . LEU A 1 106 ? 8.191 -6.098 -30.035 1.00 84.06 106 LEU A CA 1
ATOM 879 C C . LEU A 1 106 ? 7.984 -6.364 -31.524 1.00 84.06 106 LEU A C 1
ATOM 881 O O . LEU A 1 106 ? 7.982 -7.518 -31.942 1.00 84.06 106 LEU A O 1
ATOM 885 N N . ASP A 1 107 ? 7.930 -5.300 -32.320 1.00 86.81 107 ASP A N 1
ATOM 886 C CA . ASP A 1 107 ? 7.852 -5.393 -33.787 1.00 86.81 107 ASP A CA 1
ATOM 887 C C . ASP A 1 107 ? 9.187 -5.808 -34.436 1.00 86.81 107 ASP A C 1
ATOM 889 O O . ASP A 1 107 ? 9.299 -5.897 -35.658 1.00 86.81 107 ASP A O 1
ATOM 893 N N . VAL A 1 108 ? 10.233 -6.014 -33.630 1.00 85.19 108 VAL A N 1
ATOM 894 C CA . VAL A 1 108 ? 11.593 -6.312 -34.086 1.00 85.19 108 VAL A CA 1
ATOM 895 C C . VAL A 1 108 ? 12.124 -7.587 -33.448 1.00 85.19 108 VAL A C 1
ATOM 897 O O . VAL A 1 108 ? 12.034 -7.794 -32.236 1.00 85.19 108 VAL A O 1
ATOM 900 N N . GLU A 1 109 ? 12.747 -8.421 -34.272 1.00 84.06 109 GLU A N 1
ATOM 901 C CA . GLU A 1 109 ? 13.441 -9.626 -33.831 1.00 84.06 109 GLU A CA 1
ATOM 902 C C . GLU A 1 109 ? 14.894 -9.323 -33.429 1.00 84.06 109 GLU A C 1
ATOM 904 O O . GLU A 1 109 ? 15.436 -8.239 -33.666 1.00 84.06 109 GLU A O 1
ATOM 909 N N . ARG A 1 110 ? 15.553 -10.284 -32.773 1.00 81.25 110 ARG A N 1
ATOM 910 C CA . ARG A 1 110 ? 16.968 -10.143 -32.405 1.00 81.25 110 ARG A CA 1
ATOM 911 C C . ARG A 1 110 ? 17.846 -10.111 -33.672 1.00 81.25 110 ARG A C 1
ATOM 913 O O . ARG A 1 110 ? 17.591 -10.887 -34.586 1.00 81.25 110 ARG A O 1
ATOM 920 N N . PRO A 1 111 ? 18.939 -9.322 -33.694 1.00 86.44 111 PRO A N 1
ATOM 921 C CA . PRO A 1 111 ? 19.494 -8.547 -32.584 1.00 86.44 111 PRO A CA 1
ATOM 922 C C . PRO A 1 111 ? 18.770 -7.212 -32.352 1.00 86.44 111 PRO A C 1
ATOM 924 O O . PRO A 1 111 ? 18.565 -6.426 -33.268 1.00 86.44 111 PRO A O 1
ATOM 927 N N . TYR A 1 112 ? 18.449 -6.932 -31.085 1.00 82.88 112 TYR A N 1
ATOM 928 C CA . TYR A 1 112 ? 17.772 -5.694 -30.704 1.00 82.88 112 TYR A CA 1
ATOM 929 C C . TYR A 1 112 ? 18.602 -4.439 -31.023 1.00 82.88 112 TYR A C 1
ATOM 931 O O . TYR A 1 112 ? 19.833 -4.480 -30.888 1.00 82.88 112 TYR A O 1
ATOM 939 N N . PRO A 1 113 ? 17.950 -3.307 -31.357 1.00 83.94 113 PRO A N 1
ATOM 940 C CA . PRO A 1 113 ? 18.636 -2.066 -31.689 1.00 83.94 113 PRO A CA 1
ATOM 941 C C . PRO A 1 113 ? 19.593 -1.605 -30.573 1.00 83.94 113 PRO A C 1
ATOM 943 O O . PRO A 1 113 ? 19.228 -1.672 -29.394 1.00 83.94 113 PRO A O 1
ATOM 946 N N . PRO A 1 114 ? 20.781 -1.054 -30.902 1.00 81.81 114 PRO A N 1
ATOM 947 C CA . PRO A 1 114 ? 21.758 -0.598 -29.907 1.00 81.81 114 PRO A CA 1
ATOM 948 C C . PRO A 1 114 ? 21.208 0.421 -28.900 1.00 81.81 114 PRO A C 1
ATOM 950 O O . PRO A 1 114 ? 21.701 0.505 -27.778 1.00 81.81 114 PRO A O 1
ATOM 953 N N . ILE A 1 115 ? 20.167 1.176 -29.273 1.00 79.81 115 ILE A N 1
ATOM 954 C CA . ILE A 1 115 ? 19.510 2.152 -28.392 1.00 79.81 115 ILE A CA 1
ATOM 955 C C . ILE A 1 115 ? 18.928 1.513 -27.124 1.00 79.81 115 ILE A C 1
ATOM 957 O O . ILE A 1 115 ? 18.929 2.156 -26.079 1.00 79.81 115 ILE A O 1
ATOM 961 N N . LEU A 1 116 ? 18.512 0.243 -27.194 1.00 79.38 116 LEU A N 1
ATOM 962 C CA . LEU A 1 116 ? 17.984 -0.510 -26.053 1.00 79.38 116 LEU A CA 1
ATOM 963 C C . LEU A 1 116 ? 19.087 -1.024 -25.114 1.00 79.38 116 LEU A C 1
ATOM 965 O O . LEU A 1 116 ? 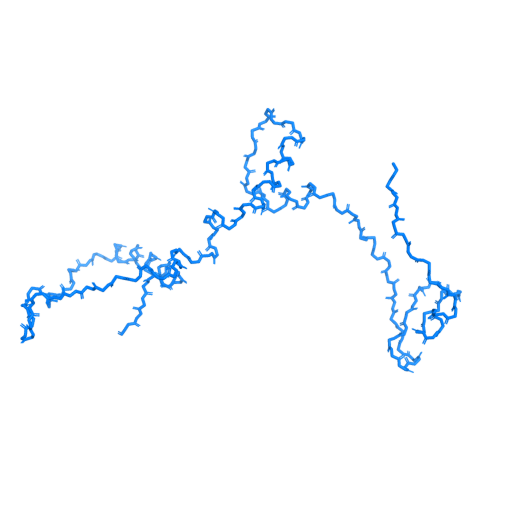18.788 -1.534 -24.042 1.00 79.38 116 LEU A O 1
ATOM 969 N N . ARG A 1 117 ? 20.364 -0.898 -25.500 1.00 80.94 117 ARG A N 1
ATOM 970 C CA . ARG A 1 117 ? 21.529 -1.353 -24.719 1.00 80.94 117 ARG A CA 1
ATOM 971 C C . ARG A 1 117 ? 22.315 -0.205 -24.090 1.00 80.94 117 ARG A C 1
ATOM 973 O O . ARG A 1 117 ? 23.460 -0.396 -23.683 1.00 80.94 117 ARG A O 1
ATOM 980 N N . ARG A 1 118 ? 21.754 1.005 -24.063 1.00 85.00 118 ARG A N 1
ATOM 981 C CA . ARG A 1 118 ? 22.454 2.163 -23.501 1.00 85.00 118 ARG A CA 1
ATOM 982 C C . ARG A 1 118 ? 22.651 1.975 -21.994 1.00 85.00 118 ARG A C 1
ATOM 984 O O . ARG A 1 118 ? 21.699 1.588 -21.317 1.00 85.00 118 ARG A O 1
ATOM 991 N N . PRO A 1 119 ? 23.853 2.259 -21.462 1.00 85.75 119 PRO A N 1
ATOM 992 C CA . PRO A 1 119 ? 24.046 2.269 -20.023 1.00 85.75 119 PRO A CA 1
ATOM 993 C C . PRO A 1 119 ? 23.160 3.354 -19.392 1.00 85.75 119 PRO A C 1
ATOM 995 O O . PRO A 1 119 ? 22.862 4.362 -20.047 1.00 85.75 119 PRO A O 1
ATOM 998 N N . PRO A 1 120 ? 22.742 3.173 -18.130 1.00 86.69 120 PRO A N 1
ATOM 999 C CA . PRO A 1 120 ? 22.028 4.215 -17.412 1.00 86.69 120 PRO A CA 1
ATOM 1000 C C . PRO A 1 120 ? 22.897 5.472 -17.317 1.00 86.69 120 PRO A C 1
ATOM 1002 O O . PRO A 1 120 ? 24.120 5.399 -17.175 1.00 86.69 120 PRO A O 1
ATOM 1005 N N . TYR A 1 121 ? 22.256 6.634 -17.400 1.00 88.56 121 TYR A N 1
ATOM 1006 C CA . TYR A 1 121 ? 22.947 7.909 -17.260 1.00 88.56 121 TYR A CA 1
ATOM 1007 C C . TYR A 1 121 ? 23.517 8.051 -15.835 1.00 88.56 121 TYR A C 1
ATOM 1009 O O . TYR A 1 121 ? 22.839 7.669 -14.875 1.00 88.56 121 TYR A O 1
ATOM 1017 N N . PRO A 1 122 ? 24.740 8.588 -15.658 1.00 89.19 122 PRO A N 1
ATOM 1018 C CA . PRO A 1 122 ? 25.311 8.776 -14.331 1.00 89.19 122 PRO A CA 1
ATOM 1019 C C . PRO A 1 122 ? 24.478 9.769 -13.512 1.00 89.19 122 PRO A C 1
ATOM 1021 O O . PRO A 1 122 ? 24.236 10.899 -13.931 1.00 89.19 122 PRO A O 1
ATOM 1024 N N . ALA A 1 123 ? 24.061 9.351 -12.320 1.00 89.88 123 ALA A N 1
ATOM 1025 C CA . ALA A 1 123 ? 23.369 10.204 -11.358 1.00 89.88 123 ALA A CA 1
ATOM 1026 C C . ALA A 1 123 ? 24.345 10.758 -10.309 1.00 89.88 123 ALA A C 1
ATOM 1028 O O . ALA A 1 123 ? 25.349 10.119 -9.981 1.00 89.88 123 ALA A O 1
ATOM 1029 N N . SER A 1 124 ? 24.030 11.930 -9.748 1.00 93.50 124 SER A N 1
ATOM 1030 C CA . SER A 1 124 ? 24.770 12.478 -8.605 1.00 93.50 124 SER A CA 1
ATOM 1031 C C . SER A 1 124 ? 24.603 11.589 -7.361 1.00 93.50 124 SER A C 1
ATOM 1033 O O . SER A 1 124 ? 23.631 10.838 -7.248 1.00 93.50 124 SER A O 1
ATOM 1035 N N . LEU A 1 125 ? 25.533 11.679 -6.403 1.00 93.12 125 LEU A N 1
ATOM 1036 C CA . LEU A 1 125 ? 25.459 10.902 -5.157 1.00 93.12 125 LEU A CA 1
ATOM 1037 C C . LEU A 1 125 ? 24.199 11.214 -4.340 1.00 93.12 125 LEU A C 1
ATOM 1039 O O . LEU A 1 125 ? 23.622 10.309 -3.742 1.00 93.12 125 LEU A O 1
ATOM 1043 N N . GLU A 1 126 ? 23.775 12.477 -4.312 1.00 93.25 126 GLU A N 1
ATOM 1044 C CA . GLU A 1 126 ? 22.573 12.907 -3.593 1.00 93.25 126 GLU A CA 1
ATOM 1045 C C . GLU A 1 126 ? 21.319 12.345 -4.257 1.00 93.25 126 GLU A C 1
ATOM 1047 O O . GLU A 1 126 ? 20.536 11.646 -3.615 1.00 93.25 126 GLU A O 1
ATOM 1052 N N . THR A 1 127 ? 21.205 12.532 -5.573 1.00 93.44 127 THR A N 1
ATOM 1053 C CA . THR A 1 127 ? 20.084 12.015 -6.367 1.00 93.44 127 THR A CA 1
ATOM 1054 C C . THR A 1 127 ? 19.976 10.497 -6.254 1.00 93.44 127 THR A C 1
ATOM 1056 O O . THR A 1 127 ? 18.882 9.956 -6.117 1.00 93.44 127 THR A O 1
ATOM 1059 N N . ARG A 1 128 ? 21.110 9.787 -6.258 1.00 93.06 128 ARG A N 1
ATOM 1060 C CA . ARG A 1 128 ? 21.128 8.329 -6.110 1.00 93.06 128 ARG A CA 1
ATOM 1061 C C . ARG A 1 128 ? 20.542 7.883 -4.770 1.00 93.06 128 ARG A C 1
ATOM 1063 O O . ARG A 1 128 ? 19.745 6.953 -4.764 1.00 93.06 128 ARG A O 1
ATOM 1070 N N . LYS A 1 129 ? 20.894 8.550 -3.666 1.00 94.31 129 LYS A N 1
ATOM 1071 C CA . LYS A 1 129 ? 20.368 8.226 -2.326 1.00 94.31 129 LYS A CA 1
ATOM 1072 C C . LYS A 1 129 ? 18.863 8.456 -2.219 1.00 94.31 129 LYS A C 1
ATOM 1074 O O . LYS A 1 129 ? 18.181 7.699 -1.537 1.00 94.31 129 LYS A O 1
ATOM 1079 N N . GLU A 1 130 ? 18.343 9.503 -2.854 1.00 94.00 130 GLU A N 1
ATOM 1080 C CA . GLU A 1 130 ? 16.900 9.768 -2.877 1.00 94.00 130 GLU A CA 1
ATOM 1081 C C . GLU A 1 130 ? 16.149 8.725 -3.704 1.00 94.00 130 GLU A C 1
ATOM 1083 O O . GLU A 1 130 ? 15.165 8.159 -3.233 1.00 94.00 130 GLU A O 1
ATOM 1088 N N . ILE A 1 131 ? 16.661 8.402 -4.895 1.00 93.06 131 ILE A N 1
ATOM 1089 C CA . ILE A 1 131 ? 16.092 7.359 -5.755 1.00 93.06 131 ILE A CA 1
ATOM 1090 C C . ILE A 1 131 ? 16.102 6.001 -5.042 1.00 93.06 131 ILE A C 1
ATOM 1092 O O . ILE A 1 131 ? 15.122 5.266 -5.109 1.00 93.06 131 ILE A O 1
ATOM 1096 N N . GLU A 1 132 ? 17.181 5.673 -4.332 1.00 93.81 132 GLU A N 1
ATOM 1097 C CA . GLU A 1 132 ? 17.327 4.401 -3.621 1.00 93.81 132 GLU A CA 1
ATOM 1098 C C . GLU A 1 132 ? 16.246 4.195 -2.550 1.00 93.81 132 GLU A C 1
ATOM 1100 O O . GLU A 1 132 ? 15.732 3.086 -2.416 1.00 93.81 132 GLU A O 1
ATOM 1105 N N . LYS A 1 133 ? 15.814 5.258 -1.854 1.00 93.62 133 LYS A N 1
ATOM 1106 C CA . LYS A 1 133 ? 14.685 5.177 -0.908 1.00 93.62 133 LYS A CA 1
ATOM 1107 C C . LYS A 1 133 ? 13.405 4.716 -1.602 1.00 93.62 133 LYS A C 1
ATOM 1109 O O . LYS A 1 133 ? 12.766 3.778 -1.138 1.00 93.62 133 LYS A O 1
ATOM 1114 N N . HIS A 1 134 ? 13.077 5.326 -2.737 1.00 91.75 134 HIS A N 1
ATOM 1115 C CA . HIS A 1 134 ? 11.873 4.985 -3.493 1.00 91.75 134 HIS A CA 1
ATOM 1116 C C . HIS A 1 134 ? 11.966 3.617 -4.170 1.00 91.75 134 HIS A C 1
ATOM 1118 O O . HIS A 1 134 ? 10.973 2.899 -4.244 1.00 91.75 134 HIS A O 1
ATOM 1124 N N . ILE A 1 135 ? 13.153 3.219 -4.637 1.00 92.12 135 ILE A N 1
ATOM 1125 C CA . ILE A 1 135 ? 13.367 1.865 -5.162 1.00 92.12 135 ILE A CA 1
ATOM 1126 C C . ILE A 1 135 ? 13.075 0.827 -4.075 1.00 92.12 135 ILE A C 1
ATOM 1128 O O . ILE A 1 135 ? 12.373 -0.142 -4.352 1.00 92.12 135 ILE A O 1
ATOM 1132 N N . ASN A 1 136 ? 13.557 1.042 -2.848 1.00 91.25 136 ASN A N 1
ATOM 1133 C CA . ASN A 1 136 ? 13.305 0.126 -1.735 1.00 91.25 136 ASN A CA 1
ATOM 1134 C C . ASN A 1 136 ? 11.807 0.027 -1.405 1.00 91.25 136 ASN A C 1
ATOM 1136 O O . ASN A 1 136 ? 11.287 -1.079 -1.294 1.00 91.25 136 ASN A O 1
ATOM 1140 N N . GLU A 1 137 ? 11.086 1.153 -1.372 1.00 88.19 137 GLU A N 1
ATOM 1141 C CA . GLU A 1 137 ? 9.623 1.161 -1.198 1.00 88.19 137 GLU A CA 1
ATOM 1142 C C . GLU A 1 137 ? 8.907 0.343 -2.293 1.00 88.19 137 GLU A C 1
ATOM 1144 O O . GLU A 1 137 ? 7.989 -0.431 -2.014 1.00 88.19 137 GLU A O 1
ATOM 1149 N N . LEU A 1 138 ? 9.333 0.477 -3.553 1.00 87.31 138 LEU A N 1
ATOM 1150 C CA . LEU A 1 138 ? 8.753 -0.254 -4.687 1.00 87.31 138 LEU A CA 1
ATOM 1151 C C . LEU A 1 138 ? 9.085 -1.753 -4.678 1.00 87.31 138 LEU A C 1
ATOM 1153 O O . LEU A 1 138 ? 8.271 -2.555 -5.153 1.00 87.31 138 LEU A O 1
ATOM 1157 N N . LEU A 1 139 ? 10.250 -2.133 -4.147 1.00 87.69 139 LEU A N 1
ATOM 1158 C CA . LEU A 1 139 ? 10.632 -3.529 -3.924 1.00 87.69 139 LEU A CA 1
ATOM 1159 C C . LEU A 1 139 ? 9.772 -4.161 -2.825 1.00 87.69 139 LEU A C 1
ATOM 1161 O O . LEU A 1 139 ? 9.215 -5.238 -3.044 1.00 87.69 139 LEU A O 1
ATOM 1165 N N . ASP A 1 140 ? 9.587 -3.471 -1.697 1.00 85.50 140 ASP A N 1
ATOM 1166 C CA . ASP A 1 140 ? 8.739 -3.938 -0.590 1.00 85.50 140 ASP A CA 1
ATOM 1167 C C . ASP A 1 140 ? 7.283 -4.139 -1.045 1.00 85.50 140 ASP A C 1
ATOM 1169 O O . ASP A 1 140 ? 6.632 -5.138 -0.716 1.00 85.50 140 ASP A O 1
ATOM 1173 N N . MET A 1 141 ? 6.786 -3.239 -1.900 1.00 80.25 141 MET A N 1
ATOM 1174 C CA . MET A 1 141 ? 5.463 -3.354 -2.523 1.00 80.25 141 MET A CA 1
ATOM 1175 C C . MET A 1 141 ? 5.373 -4.423 -3.630 1.00 80.25 141 MET A C 1
ATOM 1177 O O . MET A 1 141 ? 4.283 -4.657 -4.156 1.00 80.25 141 MET A O 1
ATOM 1181 N N . ASN A 1 142 ? 6.473 -5.100 -3.984 1.00 80.75 142 ASN A N 1
ATOM 1182 C CA . ASN A 1 142 ? 6.570 -6.068 -5.088 1.00 80.75 142 ASN A CA 1
ATOM 1183 C C . ASN A 1 142 ? 6.170 -5.509 -6.470 1.00 80.75 142 ASN A C 1
ATOM 1185 O O . ASN A 1 142 ? 5.766 -6.271 -7.360 1.00 80.75 142 ASN A O 1
ATOM 1189 N N . VAL A 1 143 ? 6.293 -4.190 -6.651 1.00 83.56 143 VAL A N 1
ATOM 1190 C CA . VAL A 1 143 ? 6.060 -3.504 -7.932 1.00 83.56 143 VAL A CA 1
ATOM 1191 C C . VAL A 1 143 ? 7.255 -3.717 -8.860 1.00 83.56 143 VAL A C 1
ATOM 1193 O O . VAL A 1 143 ? 7.081 -4.040 -10.033 1.00 83.56 143 VAL A O 1
ATOM 1196 N N . ILE A 1 144 ? 8.469 -3.587 -8.318 1.00 88.00 144 ILE A N 1
ATOM 1197 C CA . ILE A 1 144 ? 9.728 -3.914 -8.998 1.00 88.00 144 ILE A CA 1
ATOM 1198 C C . ILE A 1 144 ? 10.251 -5.236 -8.430 1.00 88.00 144 ILE A C 1
ATOM 1200 O O . ILE A 1 144 ? 10.028 -5.548 -7.261 1.00 88.00 144 ILE A O 1
ATOM 1204 N N . ARG A 1 145 ? 10.934 -6.036 -9.255 1.00 85.69 145 ARG A N 1
ATOM 1205 C CA . ARG A 1 145 ? 11.594 -7.280 -8.835 1.00 85.69 145 ARG A CA 1
ATOM 1206 C C . ARG A 1 145 ? 12.955 -7.388 -9.506 1.00 85.69 145 ARG A C 1
ATOM 1208 O O . ARG A 1 145 ? 13.114 -6.948 -10.641 1.00 85.69 145 ARG A O 1
ATOM 1215 N N . ASN A 1 146 ? 13.903 -8.009 -8.815 1.00 83.94 146 ASN A N 1
ATOM 1216 C CA . ASN A 1 146 ? 15.165 -8.405 -9.426 1.00 83.94 146 ASN A CA 1
ATOM 1217 C C . ASN A 1 146 ? 14.910 -9.623 -10.327 1.00 83.94 146 ASN A C 1
ATOM 1219 O O . ASN A 1 146 ? 14.279 -10.586 -9.883 1.00 83.94 146 ASN A O 1
ATOM 1223 N N . ILE A 1 147 ? 15.365 -9.541 -11.578 1.00 76.81 147 ILE A N 1
ATOM 1224 C CA . ILE A 1 147 ? 15.268 -10.584 -12.612 1.00 76.81 147 ILE A CA 1
ATOM 1225 C C . ILE A 1 147 ? 16.680 -11.034 -12.968 1.00 76.81 147 ILE A C 1
ATOM 1227 O O . ILE A 1 147 ? 17.551 -10.141 -13.086 1.00 76.81 147 ILE A O 1
#

Secondary structure (DSSP, 8-state):
-------PPPHHHHHHTTEE-SS-SS-EEE-SS-TT-EEE----------HHHHHHHHTTTPPPPTT--HHHHHHHHHHHHHTGGGS--TTSPTT--TT-PPPPPPSSPSSPPGGGGPPPPPPPHHHHHHHHHHHHHHHHTTSS---

pLDDT: mean 73.16, std 14.49, range [36.12, 94.31]

Sequence (147 aa):
MPTSKGFFLGTDYQRMYGKDIFNSKKRQINIGTNKEKKFPLDIYQISAQDPLQQLLNEFREGQFRTTLTSKRKLRLLKRLRKNRPAFVIGEEPLGKIRGHDIELYLDVERPYPPILRRPPYPASLETRKEIEKHINELLDMNVIRNI

Foldseek 3Di:
DDDPPDDDDDPVNCVVQQFDPPDDPFGWGDHPPDNVDTDTPDPPPPVVPDVLVVLCVVPVVDDDDPPDDSVRSVVVSVVCVVCVVVDDDLVAQPDPDPPPDDDDDDPDDPPDDCVVVDDDDDDDPVVVVVVVVVVVSCVVSVVDDDD

Organism: NCBI:txid1389203